Protein AF-A0A6A0HDE3-F1 (afdb_monomer)

Radius of gyration: 17.69 Å; Cα contacts (8 Å, |Δi|>4): 114; chains: 1; bounding box: 38×39×48 Å

Structure (mmCIF, N/CA/C/O backbone):
data_AF-A0A6A0HDE3-F1
#
_entry.id   AF-A0A6A0HDE3-F1
#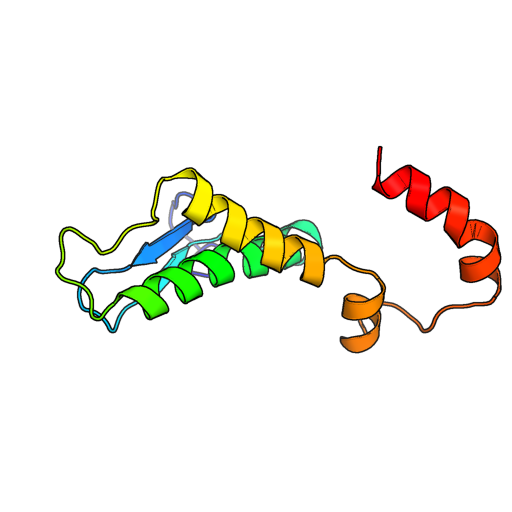
loop_
_atom_site.group_PDB
_atom_site.id
_atom_site.type_symbol
_atom_site.label_atom_id
_atom_site.label_alt_id
_atom_site.label_comp_id
_atom_site.label_asym_id
_atom_site.label_entity_id
_atom_site.label_seq_id
_atom_site.pdbx_PDB_ins_code
_atom_site.Cartn_x
_atom_site.Cartn_y
_atom_site.Cartn_z
_atom_site.occupancy
_atom_site.B_iso_or_equiv
_atom_site.auth_seq_id
_atom_site.auth_comp_id
_atom_site.auth_asym_id
_atom_site.auth_atom_id
_atom_site.pdbx_PDB_model_num
ATOM 1 N N . MET A 1 1 ? -5.517 10.577 5.139 1.00 92.94 1 MET A N 1
ATOM 2 C CA . MET A 1 1 ? -4.506 11.625 4.875 1.00 92.94 1 MET A CA 1
ATOM 3 C C . MET A 1 1 ? -3.578 11.086 3.808 1.00 92.94 1 MET A C 1
ATOM 5 O O . MET A 1 1 ? -2.885 10.124 4.099 1.00 92.94 1 MET A O 1
ATOM 9 N N . PHE A 1 2 ? -3.612 11.662 2.605 1.00 95.88 2 PHE A N 1
ATOM 10 C CA . PHE A 1 2 ? -2.830 11.169 1.461 1.00 95.88 2 PHE A CA 1
ATOM 11 C C . PHE A 1 2 ? -1.591 12.013 1.156 1.00 95.88 2 PHE A C 1
ATOM 13 O O . PHE A 1 2 ? -0.701 11.559 0.455 1.00 95.88 2 PHE A O 1
ATOM 20 N N . SER A 1 3 ? -1.511 13.233 1.682 1.00 95.81 3 SER A N 1
ATOM 21 C CA . SER A 1 3 ? -0.355 14.112 1.533 1.00 95.81 3 SER A CA 1
ATOM 22 C C . SER A 1 3 ? -0.009 14.730 2.880 1.00 95.81 3 SER A C 1
ATOM 24 O O . SER A 1 3 ? -0.885 14.922 3.734 1.00 95.81 3 SER A O 1
ATOM 26 N N . ARG A 1 4 ? 1.266 15.081 3.074 1.00 95.69 4 ARG A N 1
ATOM 27 C CA . ARG A 1 4 ? 1.697 15.755 4.300 1.00 95.69 4 ARG A CA 1
ATOM 28 C C . ARG A 1 4 ? 1.007 17.126 4.418 1.00 95.69 4 ARG A C 1
ATOM 30 O O . ARG A 1 4 ? 1.106 17.941 3.498 1.00 95.69 4 ARG A O 1
ATOM 37 N N . PRO A 1 5 ? 0.301 17.418 5.523 1.00 96.19 5 PRO A N 1
ATOM 38 C CA . PRO A 1 5 ? -0.323 18.718 5.722 1.00 96.19 5 PRO A CA 1
ATOM 39 C C . PRO A 1 5 ? 0.733 19.798 5.991 1.00 96.19 5 PRO A C 1
ATOM 41 O O . PRO A 1 5 ? 1.713 19.569 6.700 1.00 96.19 5 PRO A O 1
ATOM 44 N N . ARG A 1 6 ? 0.511 21.011 5.470 1.00 95.50 6 ARG A N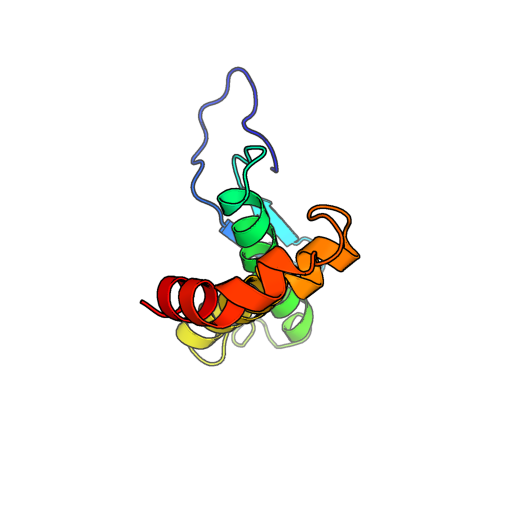 1
ATOM 45 C CA . ARG A 1 6 ? 1.371 22.165 5.778 1.00 95.50 6 ARG A CA 1
ATOM 46 C C . ARG A 1 6 ? 1.167 22.608 7.229 1.00 95.50 6 ARG A C 1
ATOM 48 O O . ARG A 1 6 ? 0.034 22.634 7.709 1.00 95.50 6 ARG A O 1
ATOM 55 N N . GLY A 1 7 ? 2.257 22.977 7.902 1.00 94.56 7 GLY A N 1
ATOM 56 C CA . GLY A 1 7 ? 2.222 23.560 9.250 1.00 94.56 7 GLY A CA 1
ATOM 57 C C . GLY A 1 7 ? 1.803 22.600 10.368 1.00 94.56 7 GLY A C 1
ATOM 58 O O . GLY A 1 7 ? 1.422 23.061 11.438 1.00 94.56 7 GLY A O 1
ATOM 59 N N . ARG A 1 8 ? 1.835 21.282 10.133 1.00 95.25 8 ARG A N 1
ATOM 60 C CA . ARG A 1 8 ? 1.526 20.263 11.144 1.00 95.25 8 ARG A CA 1
ATOM 61 C C . ARG A 1 8 ? 2.574 19.157 11.132 1.00 95.25 8 ARG A C 1
ATOM 63 O O . ARG A 1 8 ? 2.949 18.664 10.067 1.00 95.25 8 ARG A O 1
ATOM 70 N N . GLU A 1 9 ? 3.012 18.753 12.318 1.00 95.31 9 GLU A N 1
ATOM 71 C CA . GLU A 1 9 ? 3.800 17.536 12.490 1.00 95.31 9 GLU A CA 1
ATOM 72 C C . GLU A 1 9 ? 2.880 16.319 12.486 1.00 95.31 9 GLU A C 1
ATOM 74 O O . GLU A 1 9 ? 1.816 16.317 13.105 1.00 95.31 9 GLU A O 1
ATOM 79 N N . VAL A 1 10 ? 3.275 15.294 11.734 1.00 96.69 10 VAL A N 1
ATOM 80 C CA . VAL A 1 10 ? 2.526 14.047 11.579 1.00 96.69 10 VAL A CA 1
ATOM 81 C C . VAL A 1 10 ? 3.502 12.884 11.447 1.00 96.69 10 VAL A C 1
ATOM 83 O O . VAL A 1 10 ? 4.601 13.047 10.915 1.00 96.69 10 VAL A O 1
ATOM 86 N N . VAL A 1 11 ? 3.082 11.696 11.876 1.00 96.50 11 VAL A N 1
ATOM 87 C CA . VAL A 1 11 ? 3.812 10.451 11.603 1.00 96.50 11 VAL A CA 1
ATOM 88 C C . VAL A 1 11 ? 3.521 10.025 10.165 1.00 96.50 11 VAL A C 1
ATOM 90 O O . VAL A 1 11 ? 2.371 9.736 9.824 1.00 96.50 11 VAL A O 1
ATOM 93 N N . CYS A 1 12 ? 4.554 9.995 9.323 1.00 95.88 12 CYS A N 1
ATOM 94 C CA . CYS A 1 12 ? 4.410 9.740 7.886 1.00 95.88 12 CYS A CA 1
ATOM 95 C C . CYS A 1 12 ? 4.404 8.264 7.481 1.00 95.88 12 CYS A C 1
ATOM 97 O O . CYS A 1 12 ? 3.996 7.983 6.357 1.00 95.88 12 CYS A O 1
ATOM 99 N N . HIS A 1 13 ? 4.809 7.345 8.367 1.00 96.75 13 HIS A N 1
ATOM 100 C CA . HIS A 1 13 ? 4.752 5.910 8.077 1.00 96.75 13 HIS A CA 1
ATOM 101 C C . HIS A 1 13 ? 3.335 5.517 7.642 1.00 96.75 13 HIS A C 1
ATOM 103 O O . HIS A 1 13 ? 2.365 5.920 8.300 1.00 96.75 13 HIS A O 1
ATOM 109 N N . ALA A 1 14 ? 3.237 4.824 6.509 1.00 97.81 14 ALA A N 1
ATOM 110 C CA . ALA A 1 14 ? 1.972 4.408 5.926 1.00 97.81 14 ALA A CA 1
ATOM 111 C C . ALA A 1 14 ? 1.226 3.476 6.896 1.00 97.81 14 ALA A C 1
ATOM 113 O O . ALA A 1 14 ? 1.828 2.881 7.786 1.00 97.81 14 ALA A O 1
ATOM 114 N N . SER A 1 15 ? -0.102 3.541 6.863 1.00 98.00 15 SER A N 1
ATOM 115 C CA . SER A 1 15 ? -0.965 2.725 7.723 1.00 98.00 15 SER A CA 1
ATOM 116 C C . SER A 1 15 ? -2.420 2.841 7.283 1.00 98.00 15 SER A C 1
ATOM 118 O O . SER A 1 15 ? -2.901 3.946 6.977 1.00 98.00 15 SER A O 1
ATOM 120 N N . ALA A 1 16 ? -3.120 1.717 7.352 1.00 98.38 16 ALA A N 1
ATOM 121 C CA . ALA A 1 16 ? -4.558 1.574 7.218 1.00 98.38 16 ALA A CA 1
ATOM 122 C C . ALA A 1 16 ? -5.226 1.497 8.599 1.00 98.38 16 ALA A C 1
ATOM 124 O O . ALA A 1 16 ? -4.647 1.002 9.563 1.00 98.38 16 ALA A O 1
ATOM 125 N N . TRP A 1 17 ? -6.430 2.053 8.705 1.00 98.06 17 TRP A N 1
ATOM 126 C CA . TRP A 1 17 ? -7.154 2.198 9.963 1.00 98.06 17 TRP A CA 1
ATOM 127 C C . TRP A 1 17 ? -8.634 1.874 9.763 1.00 98.06 17 TRP A C 1
ATOM 129 O O . TRP A 1 17 ? -9.341 2.637 9.097 1.00 98.06 17 TRP A O 1
ATOM 139 N N . ASP A 1 18 ? -9.113 0.806 10.399 1.00 97.62 18 ASP A N 1
ATOM 140 C CA . ASP A 1 18 ? -10.533 0.602 10.699 1.00 97.62 18 ASP A CA 1
ATOM 141 C C . ASP A 1 18 ? -10.900 1.415 11.951 1.00 97.62 18 ASP A C 1
ATOM 143 O O . ASP A 1 18 ? -10.317 1.246 13.024 1.00 97.62 18 ASP A O 1
ATOM 147 N N . MET A 1 19 ? -11.876 2.320 11.831 1.00 97.44 19 MET A N 1
ATOM 148 C CA . MET A 1 19 ? -12.373 3.118 12.959 1.00 97.44 19 MET A CA 1
ATOM 149 C C . MET A 1 19 ? -13.433 2.373 13.795 1.00 97.44 19 MET A C 1
ATOM 151 O O . MET A 1 19 ? -14.100 2.979 14.639 1.00 97.44 19 MET A O 1
ATOM 155 N N . CYS A 1 20 ? -13.605 1.069 13.566 1.00 94.50 20 CYS A N 1
ATOM 156 C CA . CYS A 1 20 ? -14.415 0.123 14.334 1.00 94.50 20 CYS A CA 1
ATOM 157 C C . CYS A 1 20 ? -15.932 0.372 14.313 1.00 94.50 20 CYS A C 1
ATOM 159 O O . CYS A 1 20 ? -16.680 -0.260 15.063 1.00 94.50 20 CYS A O 1
ATOM 161 N N . ASN A 1 21 ? -16.417 1.254 13.440 1.00 94.19 21 ASN A N 1
ATOM 162 C CA . ASN A 1 21 ? -17.841 1.571 13.278 1.00 94.19 21 ASN A CA 1
ATOM 163 C C . ASN A 1 21 ? -18.486 0.889 12.053 1.00 94.19 21 ASN A C 1
ATOM 165 O O . ASN A 1 21 ? -19.693 1.008 11.849 1.00 94.19 21 ASN A O 1
ATOM 169 N N . GLY A 1 22 ? -17.702 0.140 11.265 1.00 92.56 22 GLY A N 1
ATOM 170 C CA . GLY A 1 22 ? -18.164 -0.619 10.097 1.00 92.56 22 GLY A CA 1
ATOM 171 C C . GLY A 1 22 ? -18.413 0.216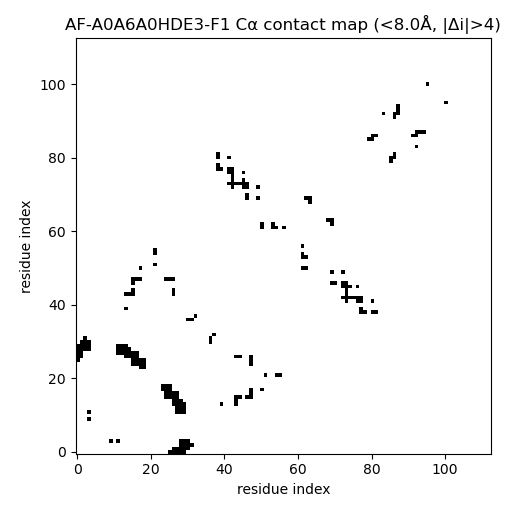 8.834 1.00 92.56 22 GLY A C 1
ATOM 172 O O . GLY A 1 22 ? -18.943 -0.310 7.848 1.00 92.56 22 GLY A O 1
ATOM 173 N N . ASN A 1 23 ? -18.073 1.507 8.850 1.00 96.06 23 ASN A N 1
ATOM 174 C CA . ASN A 1 23 ? -18.266 2.409 7.713 1.00 96.06 23 ASN A CA 1
ATOM 175 C C . ASN A 1 23 ? -17.194 3.503 7.544 1.00 96.06 23 ASN A C 1
ATOM 177 O O . ASN A 1 23 ? -17.238 4.209 6.539 1.00 96.06 23 ASN A O 1
ATOM 181 N N . ASP A 1 24 ? -16.246 3.650 8.469 1.00 98.19 24 ASP A N 1
ATOM 182 C CA . ASP A 1 24 ? -15.154 4.624 8.394 1.00 98.19 24 ASP A CA 1
ATOM 183 C C . ASP A 1 24 ? -13.804 3.901 8.401 1.00 98.19 24 ASP A C 1
ATOM 185 O O . ASP A 1 24 ? -13.382 3.332 9.407 1.00 98.19 24 ASP A O 1
ATOM 189 N N . TYR A 1 25 ? -13.144 3.945 7.247 1.00 98.44 25 TYR A N 1
ATOM 190 C CA . TYR A 1 25 ? -11.841 3.345 6.996 1.00 98.44 25 TYR A CA 1
ATOM 191 C C . TYR A 1 25 ? -10.919 4.423 6.446 1.00 98.44 25 TYR A C 1
ATOM 193 O O . TYR A 1 25 ? -11.319 5.224 5.593 1.00 98.44 25 TYR A O 1
ATOM 201 N N . ARG A 1 26 ? -9.684 4.485 6.941 1.00 98.38 26 ARG A N 1
ATOM 202 C CA . ARG A 1 26 ? -8.777 5.596 6.646 1.00 98.38 26 ARG A CA 1
ATOM 203 C C . ARG A 1 26 ? -7.377 5.097 6.344 1.00 98.38 26 ARG A C 1
ATOM 205 O O . ARG A 1 26 ? -6.828 4.292 7.075 1.00 98.38 26 ARG A O 1
ATOM 212 N N . VAL A 1 27 ? -6.754 5.686 5.330 1.00 98.38 27 VAL A N 1
ATOM 213 C CA . VAL A 1 27 ? -5.314 5.543 5.077 1.00 98.38 27 VAL A CA 1
ATOM 214 C C . VAL A 1 27 ? -4.595 6.801 5.553 1.00 98.38 27 VAL A C 1
ATOM 216 O O . VAL A 1 27 ? -5.079 7.925 5.347 1.00 98.38 27 VAL A O 1
ATOM 219 N N . LYS A 1 28 ? -3.436 6.643 6.192 1.00 98.00 28 LYS A N 1
ATOM 220 C CA . LYS A 1 28 ? -2.568 7.742 6.631 1.00 98.00 28 LYS A CA 1
ATOM 221 C C . LYS A 1 28 ? -1.150 7.539 6.104 1.00 98.00 28 LYS A C 1
ATOM 223 O O . LYS A 1 28 ? -0.327 6.910 6.764 1.00 98.00 28 LYS A O 1
ATOM 228 N N . MET A 1 29 ? -0.855 8.191 4.985 1.00 98.12 29 MET A N 1
ATOM 229 C CA . MET A 1 29 ? 0.425 8.118 4.287 1.00 98.12 29 MET A CA 1
ATOM 230 C C . MET A 1 29 ? 0.836 9.509 3.784 1.00 98.12 29 MET A C 1
ATOM 232 O O . MET A 1 29 ? 0.004 10.281 3.298 1.00 98.12 29 MET A O 1
ATOM 236 N N . CYS A 1 30 ? 2.113 9.858 3.938 1.00 97.75 30 CYS A N 1
ATOM 237 C CA . CYS A 1 30 ? 2.693 11.042 3.303 1.00 97.75 30 CYS A CA 1
ATOM 238 C C . CYS A 1 30 ? 3.171 10.654 1.902 1.00 97.75 30 CYS A C 1
ATOM 240 O O . CYS A 1 30 ? 4.348 10.379 1.733 1.00 97.75 30 CYS A O 1
ATOM 242 N N . THR A 1 31 ? 2.243 10.576 0.949 1.00 97.94 31 THR A N 1
ATOM 243 C CA . THR A 1 31 ? 2.522 10.051 -0.395 1.00 97.94 31 THR A CA 1
ATOM 244 C C . THR A 1 31 ? 3.314 11.053 -1.230 1.00 97.94 31 THR A C 1
ATOM 246 O O . THR A 1 31 ? 2.893 12.208 -1.363 1.00 97.94 31 THR A O 1
ATOM 249 N N . ASP A 1 32 ? 4.393 10.580 -1.840 1.00 97.75 32 ASP A N 1
ATOM 250 C CA . ASP A 1 32 ? 5.143 11.245 -2.898 1.00 97.75 32 ASP A CA 1
ATOM 251 C C . ASP A 1 32 ? 4.846 10.598 -4.265 1.00 97.75 32 ASP A C 1
ATOM 253 O O . ASP A 1 32 ? 4.367 9.468 -4.364 1.00 97.75 32 ASP A O 1
ATOM 257 N N . ILE A 1 33 ? 5.107 11.317 -5.362 1.00 97.56 33 ILE A N 1
ATOM 258 C CA . ILE A 1 33 ? 4.870 10.803 -6.724 1.00 97.56 33 ILE A CA 1
ATOM 259 C C . ILE A 1 33 ? 6.057 9.920 -7.129 1.00 97.56 33 ILE A C 1
ATOM 261 O O . ILE A 1 33 ? 6.958 10.350 -7.849 1.00 97.56 33 ILE A O 1
ATOM 265 N N . THR A 1 34 ? 6.074 8.690 -6.620 1.00 97.88 34 THR A N 1
ATOM 266 C CA . THR A 1 34 ? 7.121 7.694 -6.878 1.00 97.88 34 THR A CA 1
ATOM 267 C C . THR A 1 34 ? 6.516 6.308 -7.109 1.00 97.88 34 THR A C 1
ATOM 269 O O . THR A 1 34 ? 5.379 6.032 -6.729 1.00 97.88 34 THR A O 1
ATOM 272 N N . MET A 1 35 ? 7.289 5.415 -7.732 1.00 97.44 35 MET A N 1
ATOM 273 C CA . MET A 1 35 ? 6.902 4.008 -7.902 1.00 97.44 35 MET A CA 1
ATOM 274 C C . MET A 1 35 ? 6.726 3.301 -6.551 1.00 97.44 35 MET A C 1
ATOM 276 O O . MET A 1 35 ? 5.781 2.542 -6.364 1.00 97.44 35 MET A O 1
ATOM 280 N N . GLU A 1 36 ? 7.617 3.573 -5.598 1.00 97.88 36 GLU A N 1
ATOM 281 C CA . GLU A 1 36 ? 7.558 2.997 -4.253 1.00 97.88 36 GLU A CA 1
ATOM 282 C C . GLU A 1 36 ? 6.227 3.326 -3.566 1.00 97.88 36 GLU A C 1
ATOM 284 O O . GLU A 1 36 ? 5.544 2.436 -3.058 1.00 97.88 36 GLU A O 1
ATOM 289 N N . ASP A 1 37 ? 5.813 4.590 -3.614 1.00 98.38 37 ASP A N 1
ATOM 290 C CA . ASP A 1 37 ? 4.578 5.026 -2.973 1.00 98.38 37 ASP A CA 1
ATOM 291 C C . ASP A 1 37 ? 3.322 4.611 -3.753 1.00 98.38 37 ASP A C 1
ATOM 293 O O . ASP A 1 37 ? 2.279 4.367 -3.145 1.00 98.38 37 ASP A O 1
ATOM 297 N N . PHE A 1 38 ? 3.419 4.424 -5.074 1.00 98.25 38 PHE A N 1
ATOM 298 C CA . PHE A 1 38 ? 2.365 3.779 -5.863 1.00 98.25 38 PHE A CA 1
ATOM 299 C C . PHE A 1 38 ? 2.109 2.334 -5.402 1.00 98.25 38 PHE A C 1
ATOM 301 O O . PHE A 1 38 ? 0.954 1.925 -5.247 1.00 98.25 38 PHE A O 1
ATOM 308 N N . ILE A 1 39 ? 3.174 1.562 -5.158 1.00 98.25 39 ILE A N 1
ATOM 309 C CA . ILE A 1 39 ? 3.071 0.181 -4.669 1.00 98.25 39 ILE A CA 1
ATOM 310 C C . ILE A 1 39 ? 2.538 0.167 -3.231 1.00 98.25 39 ILE A C 1
ATOM 312 O O . ILE A 1 39 ? 1.603 -0.578 -2.934 1.00 98.25 39 ILE A O 1
ATOM 316 N N . LYS A 1 40 ? 3.057 1.028 -2.345 1.00 98.31 40 LYS A N 1
ATOM 317 C CA . LYS A 1 40 ? 2.548 1.141 -0.968 1.00 98.31 40 LYS A CA 1
ATOM 318 C C . LYS A 1 40 ? 1.071 1.518 -0.929 1.00 98.31 40 LYS A C 1
ATOM 320 O O . LYS A 1 40 ? 0.329 0.952 -0.139 1.00 98.31 40 LYS A O 1
ATOM 325 N N . ALA A 1 41 ? 0.606 2.412 -1.803 1.00 98.38 41 ALA A N 1
ATOM 326 C CA . ALA A 1 41 ? -0.814 2.751 -1.870 1.00 98.38 41 ALA A CA 1
ATOM 327 C C . ALA A 1 41 ? -1.695 1.518 -2.158 1.00 98.38 41 ALA A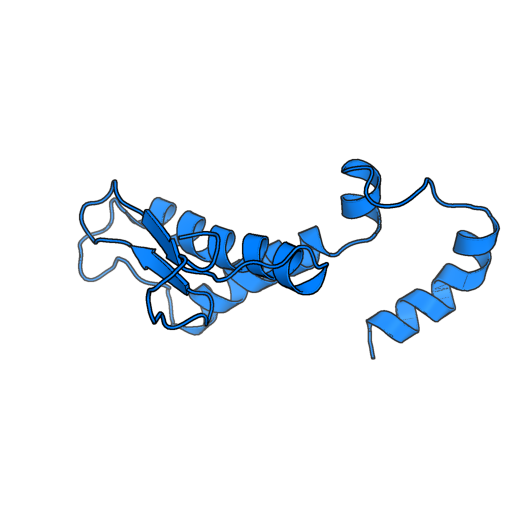 C 1
ATOM 329 O O . ALA A 1 41 ? -2.778 1.398 -1.584 1.00 98.38 41 ALA A O 1
ATOM 330 N N . HIS A 1 42 ? -1.225 0.583 -2.994 1.00 98.69 42 HIS A N 1
ATOM 331 C CA . HIS A 1 42 ? -1.904 -0.695 -3.235 1.00 98.69 42 HIS A CA 1
ATOM 332 C C . HIS A 1 42 ? -1.876 -1.609 -2.008 1.00 98.69 42 HIS A C 1
ATOM 334 O O . HIS A 1 42 ? -2.907 -2.190 -1.673 1.00 98.69 42 HIS A O 1
ATOM 340 N N . HIS A 1 43 ? -0.733 -1.695 -1.322 1.00 98.69 43 HIS A N 1
ATOM 341 C CA . HIS A 1 43 ? -0.589 -2.456 -0.080 1.00 98.69 43 HIS A CA 1
ATOM 342 C C . HIS A 1 43 ? -1.576 -1.967 0.997 1.00 98.69 43 HIS A C 1
ATOM 344 O O . HIS A 1 43 ? -2.389 -2.746 1.496 1.00 98.69 43 HIS A O 1
ATOM 350 N N . GLU A 1 44 ? -1.604 -0.659 1.272 1.00 98.69 44 GLU A N 1
ATOM 351 C CA . GLU A 1 44 ? -2.501 -0.062 2.273 1.00 98.69 44 GLU A CA 1
ATOM 352 C C . GLU A 1 44 ? -3.981 -0.230 1.904 1.00 98.69 44 GLU A C 1
ATOM 354 O O . GLU A 1 44 ? -4.830 -0.472 2.763 1.00 98.69 44 GLU A O 1
ATOM 359 N N . MET A 1 45 ? -4.317 -0.137 0.614 1.00 98.50 45 MET A N 1
ATOM 360 C CA . MET A 1 45 ? -5.675 -0.425 0.146 1.00 98.50 45 MET A CA 1
ATOM 361 C C . MET A 1 45 ? -6.043 -1.907 0.281 1.00 98.50 45 MET A C 1
ATOM 363 O O . MET A 1 45 ? -7.220 -2.213 0.474 1.00 98.50 45 MET A O 1
ATOM 367 N N . GLY A 1 46 ? -5.067 -2.817 0.225 1.00 98.56 46 GLY A N 1
ATOM 368 C CA . GLY A 1 46 ? -5.250 -4.234 0.532 1.00 98.56 46 GLY A CA 1
ATOM 369 C C . GLY A 1 46 ? -5.723 -4.451 1.970 1.00 98.56 46 GLY A C 1
ATOM 370 O O . GLY A 1 46 ? -6.714 -5.154 2.178 1.00 98.56 46 GLY A O 1
ATOM 371 N N . HIS A 1 47 ? -5.103 -3.776 2.944 1.00 98.56 47 HIS A N 1
ATOM 372 C CA . HIS A 1 47 ? -5.573 -3.789 4.333 1.00 98.56 47 HIS A CA 1
ATOM 373 C C . HIS A 1 47 ? -7.004 -3.259 4.461 1.00 98.56 47 HIS A C 1
ATOM 375 O O . HIS A 1 47 ? -7.866 -3.953 4.992 1.00 98.56 47 HIS A O 1
ATOM 381 N N . ILE A 1 48 ? -7.295 -2.081 3.891 1.00 98.56 48 ILE A N 1
ATOM 382 C CA . ILE A 1 48 ? -8.640 -1.480 3.944 1.00 98.56 48 ILE A CA 1
ATOM 383 C C . ILE A 1 48 ? -9.689 -2.413 3.329 1.00 98.56 48 ILE A C 1
ATOM 385 O O . ILE A 1 48 ? -10.791 -2.562 3.860 1.00 98.56 48 ILE A O 1
ATOM 389 N N . GLN A 1 49 ? -9.361 -3.067 2.213 1.00 98.56 49 GLN A N 1
ATOM 390 C CA . GLN A 1 49 ? -10.253 -4.041 1.595 1.00 98.56 49 GLN A CA 1
ATOM 391 C C . GLN A 1 49 ? -10.500 -5.238 2.512 1.00 98.56 49 GLN A C 1
ATOM 393 O O . GLN A 1 49 ? -11.640 -5.695 2.608 1.00 98.56 49 GLN A O 1
ATOM 398 N N . TYR A 1 50 ? -9.472 -5.729 3.201 1.00 98.44 50 TYR A N 1
ATOM 399 C CA . TYR A 1 50 ? -9.622 -6.829 4.143 1.00 98.44 50 TYR A CA 1
ATOM 400 C C . TYR A 1 50 ? -10.504 -6.433 5.338 1.00 98.44 50 TYR A C 1
ATOM 402 O O . TYR A 1 50 ? -11.458 -7.150 5.652 1.00 98.44 50 TYR A O 1
ATOM 410 N N . ASP A 1 51 ? -10.286 -5.238 5.896 1.00 98.25 51 ASP A N 1
ATOM 411 C CA . ASP A 1 51 ? -11.089 -4.662 6.981 1.00 98.25 51 ASP A CA 1
ATOM 412 C C . ASP A 1 51 ? -12.576 -4.560 6.612 1.00 98.25 51 ASP A C 1
ATOM 414 O O . ASP A 1 51 ? -13.475 -4.937 7.373 1.00 98.25 51 ASP A O 1
ATOM 418 N N . MET A 1 52 ? -12.862 -4.110 5.388 1.00 98.25 52 MET A N 1
ATOM 419 C CA . MET A 1 52 ? -14.228 -4.036 4.873 1.00 98.25 52 MET A CA 1
ATOM 420 C C . MET A 1 52 ? -14.891 -5.412 4.728 1.00 98.25 52 MET A C 1
ATOM 422 O O . MET A 1 52 ? -16.112 -5.510 4.885 1.00 98.25 52 MET A O 1
ATOM 426 N N . LEU A 1 53 ? -14.132 -6.469 4.422 1.00 97.94 53 LEU A N 1
ATOM 427 C CA . LEU A 1 53 ? -14.678 -7.811 4.188 1.00 97.94 53 LEU A CA 1
ATOM 428 C C . LEU A 1 53 ? -15.141 -8.488 5.481 1.00 97.94 53 LEU A C 1
ATOM 430 O O . LEU A 1 53 ? -16.195 -9.128 5.486 1.00 97.94 53 LEU A O 1
ATOM 434 N N . TYR A 1 54 ? -14.413 -8.322 6.588 1.00 97.44 54 TYR A N 1
ATOM 435 C CA . TYR A 1 54 ? -14.801 -8.907 7.876 1.00 97.44 54 TYR A CA 1
ATOM 436 C C . TYR A 1 54 ? -15.650 -7.978 8.755 1.00 97.44 54 TYR A C 1
ATOM 438 O O . TYR A 1 54 ? -16.018 -8.357 9.866 1.00 97.44 54 TYR A O 1
ATOM 446 N N . LYS A 1 55 ? -16.041 -6.788 8.278 1.00 97.44 55 LYS A N 1
ATOM 447 C CA . LYS A 1 55 ? -16.779 -5.782 9.071 1.00 97.44 55 LYS A CA 1
ATOM 448 C C . LYS A 1 55 ? -18.067 -6.271 9.746 1.00 97.44 55 LYS A C 1
ATOM 450 O O . LYS A 1 55 ? -18.517 -5.677 10.720 1.00 97.44 55 LYS A O 1
ATOM 455 N N . ASN A 1 56 ? -18.687 -7.330 9.223 1.00 96.88 56 ASN A N 1
ATOM 456 C CA . ASN A 1 56 ? -19.922 -7.905 9.766 1.00 96.88 56 ASN A CA 1
ATOM 457 C C . ASN A 1 56 ? -19.671 -8.998 10.820 1.00 96.88 56 ASN A C 1
ATOM 459 O O . ASN A 1 56 ? -20.626 -9.492 11.415 1.00 96.88 56 ASN A O 1
ATOM 463 N N . GLN A 1 57 ? -18.415 -9.375 11.068 1.00 97.38 57 GLN A N 1
ATOM 464 C CA . GLN A 1 57 ? -18.058 -10.293 12.146 1.00 97.38 57 GLN A CA 1
ATOM 465 C C . GLN A 1 57 ? -18.278 -9.631 13.520 1.00 97.38 57 GLN A C 1
ATOM 467 O O . GLN A 1 57 ? -18.238 -8.394 13.627 1.00 97.38 57 GLN A O 1
ATOM 472 N N . PRO A 1 58 ? -18.495 -10.422 14.591 1.00 96.88 58 PRO A N 1
ATOM 473 C CA . PRO A 1 58 ? -18.427 -9.921 15.960 1.00 96.88 58 PRO A CA 1
ATOM 474 C C . PRO A 1 58 ? -17.112 -9.181 16.206 1.00 96.88 58 PRO A C 1
ATOM 476 O O . PRO A 1 58 ? -16.078 -9.585 15.687 1.00 96.88 58 PRO A O 1
ATOM 479 N N . PHE A 1 59 ? -17.145 -8.119 17.015 1.00 94.88 59 PHE A N 1
ATOM 480 C CA . PHE A 1 59 ? -16.008 -7.208 17.201 1.00 94.88 59 PHE A CA 1
ATOM 481 C C . PHE A 1 59 ? -14.682 -7.924 17.517 1.00 94.88 59 PHE A C 1
ATOM 483 O O . PHE A 1 59 ? -13.659 -7.602 16.931 1.00 94.88 59 PHE A O 1
ATOM 490 N N . ILE A 1 60 ? -14.718 -8.951 18.371 1.00 96.62 60 ILE A N 1
ATOM 491 C CA . ILE A 1 60 ? -13.536 -9.735 18.768 1.00 96.62 60 ILE A CA 1
ATOM 492 C C . ILE A 1 60 ? -12.932 -10.606 17.649 1.00 96.62 60 ILE A C 1
ATOM 494 O O . ILE A 1 60 ? -11.866 -11.175 17.844 1.00 96.62 60 ILE A O 1
ATOM 498 N N . PHE A 1 61 ? -13.616 -10.744 16.511 1.00 96.75 61 PHE A N 1
ATOM 499 C CA . PHE A 1 61 ? -13.185 -11.528 15.347 1.00 96.75 61 PHE A CA 1
ATOM 500 C C . PHE A 1 61 ? -12.913 -10.649 14.114 1.00 96.75 61 PHE A C 1
ATOM 502 O O . PHE A 1 61 ? -12.813 -11.168 13.005 1.00 96.75 61 PHE A O 1
ATOM 509 N N . ARG A 1 62 ? -12.841 -9.321 14.280 1.00 96.94 62 ARG A N 1
ATOM 510 C CA . ARG A 1 62 ? -12.509 -8.368 13.209 1.00 96.94 62 ARG A CA 1
ATOM 511 C C . ARG A 1 62 ? -11.005 -8.138 13.141 1.00 96.94 62 ARG A C 1
ATOM 513 O O . ARG A 1 62 ? -10.522 -7.058 13.456 1.00 96.94 62 ARG A O 1
ATOM 520 N N . ASP A 1 63 ? -10.293 -9.195 12.795 1.00 96.50 63 ASP A N 1
ATOM 521 C CA . ASP A 1 63 ? -8.850 -9.182 12.596 1.00 96.50 63 ASP A CA 1
ATOM 522 C C . ASP A 1 63 ? -8.484 -10.289 11.595 1.00 96.50 63 ASP A C 1
ATOM 524 O O . ASP A 1 63 ? -9.316 -11.135 11.239 1.00 96.50 63 ASP A O 1
ATOM 528 N N . GLY A 1 64 ? -7.241 -10.298 11.133 1.00 96.44 64 GLY A N 1
ATOM 529 C CA . GLY A 1 64 ? -6.706 -11.361 10.305 1.00 96.44 64 GLY A CA 1
ATOM 530 C C . GLY A 1 64 ? -6.711 -12.686 11.062 1.00 96.44 64 GLY A C 1
ATOM 531 O O . GLY A 1 64 ? -6.633 -12.739 12.289 1.00 96.44 64 GLY A O 1
ATOM 532 N N . ALA A 1 65 ? -6.742 -13.800 10.325 1.00 97.19 65 ALA A N 1
ATOM 533 C CA . ALA A 1 65 ? -6.640 -15.135 10.926 1.00 97.19 65 ALA A CA 1
ATOM 534 C C . ALA A 1 65 ? -5.394 -15.282 11.830 1.00 97.19 65 ALA A C 1
ATOM 536 O O . ALA A 1 65 ? -5.402 -16.018 12.814 1.00 97.19 65 ALA A O 1
ATOM 537 N N . ASN A 1 66 ? -4.325 -14.572 11.474 1.00 97.00 66 ASN A N 1
ATOM 538 C CA . ASN A 1 66 ? -3.200 -14.195 12.320 1.00 97.00 66 ASN A CA 1
ATOM 539 C C . ASN A 1 66 ? -2.565 -12.919 11.718 1.00 97.00 66 ASN A C 1
ATOM 541 O O . ASN A 1 66 ? -2.882 -12.595 10.567 1.00 97.00 66 ASN A O 1
ATOM 545 N N . PRO A 1 67 ? -1.640 -12.231 12.417 1.00 93.56 67 PRO A N 1
ATOM 546 C CA . PRO A 1 67 ? -1.053 -10.982 11.918 1.00 93.56 67 PRO A CA 1
ATOM 547 C C . PRO A 1 67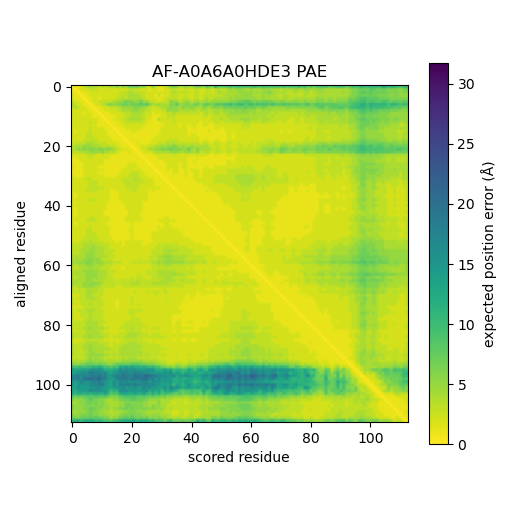 ? -0.391 -11.096 10.536 1.00 93.56 67 PRO A C 1
ATOM 549 O O . PRO A 1 67 ? -0.396 -10.144 9.764 1.00 93.56 67 PRO A O 1
ATOM 552 N N . GLY A 1 68 ? 0.128 -12.275 10.177 1.00 97.69 68 GLY A N 1
ATOM 553 C CA . GLY A 1 68 ? 0.749 -12.503 8.873 1.00 97.69 68 GLY A CA 1
ATOM 554 C C . GLY A 1 68 ? -0.238 -12.465 7.704 1.00 97.69 68 GLY A C 1
ATOM 555 O O . GLY A 1 68 ? 0.156 -12.120 6.596 1.00 97.69 68 GLY A O 1
ATOM 556 N N . PHE A 1 69 ? -1.521 -12.776 7.927 1.00 98.25 69 PHE A N 1
ATOM 557 C CA . PHE A 1 69 ? -2.533 -12.668 6.871 1.00 98.25 69 PHE A CA 1
ATOM 558 C C . PHE A 1 69 ? -2.809 -11.213 6.491 1.00 98.25 69 PHE A C 1
ATOM 560 O O . PHE A 1 69 ? -3.065 -10.950 5.319 1.00 98.25 69 PHE A O 1
ATOM 567 N N . HIS A 1 70 ? -2.772 -10.282 7.448 1.00 96.38 70 HIS A N 1
ATOM 568 C CA . HIS A 1 70 ? -3.021 -8.866 7.164 1.00 96.38 70 HIS A CA 1
ATOM 569 C C . HIS A 1 70 ? -1.964 -8.292 6.227 1.00 96.38 70 HIS A C 1
ATOM 571 O O . HIS A 1 70 ? -2.319 -7.729 5.193 1.00 96.38 70 HIS A O 1
ATOM 577 N N . GLU A 1 71 ? -0.692 -8.513 6.549 1.00 98.12 71 GLU A N 1
ATOM 578 C CA . GLU A 1 71 ? 0.446 -8.061 5.740 1.00 98.12 71 GLU A CA 1
ATOM 579 C C . GLU A 1 71 ? 0.499 -8.769 4.380 1.00 98.12 71 GLU A C 1
ATOM 581 O O . GLU A 1 71 ? 0.633 -8.127 3.340 1.00 98.12 71 GLU A O 1
ATOM 586 N N . ALA A 1 72 ? 0.302 -10.094 4.357 1.00 98.38 72 ALA A N 1
ATOM 587 C CA . ALA A 1 72 ? 0.378 -10.86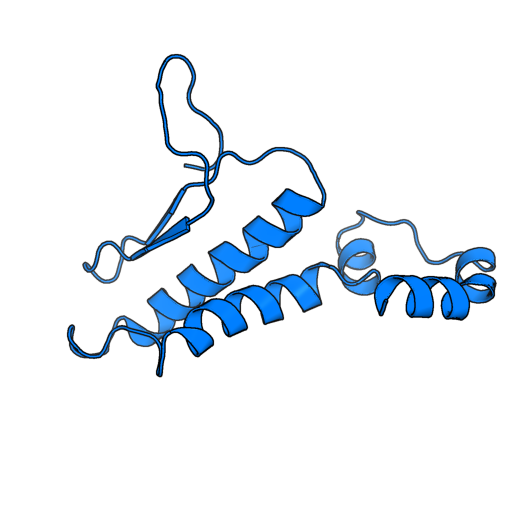8 3.120 1.00 98.38 72 ALA A CA 1
ATOM 588 C C . ALA A 1 72 ? -0.669 -10.439 2.080 1.00 98.38 72 ALA A C 1
ATOM 590 O O . ALA A 1 72 ? -0.388 -10.462 0.883 1.00 98.38 72 ALA A O 1
ATOM 591 N N . ILE A 1 73 ? -1.875 -10.049 2.506 1.00 98.44 73 ILE A N 1
ATOM 592 C CA . ILE A 1 73 ? -2.904 -9.552 1.583 1.00 98.44 73 ILE A CA 1
ATOM 593 C C . ILE A 1 73 ? -2.479 -8.223 0.951 1.00 98.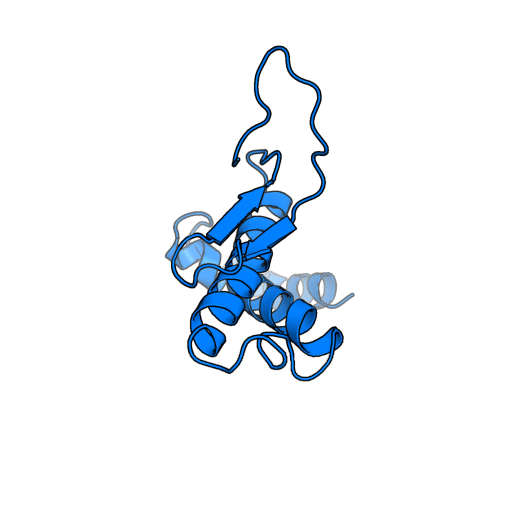44 73 ILE A C 1
ATOM 595 O O . ILE A 1 73 ? -2.621 -8.073 -0.265 1.00 98.44 73 ILE A O 1
ATOM 599 N N . GLY A 1 74 ? -1.930 -7.291 1.737 1.00 98.00 74 GLY A N 1
ATOM 600 C CA . GLY A 1 74 ? -1.378 -6.038 1.214 1.00 98.00 74 GLY A CA 1
ATOM 601 C C . GLY A 1 74 ? -0.282 -6.298 0.178 1.00 98.00 74 GLY A C 1
ATOM 602 O O . GLY A 1 74 ? -0.352 -5.807 -0.953 1.00 98.00 74 GLY A O 1
ATOM 603 N N . ASP A 1 75 ? 0.675 -7.159 0.521 1.00 98.31 75 ASP A N 1
ATOM 604 C CA . ASP A 1 75 ? 1.809 -7.485 -0.344 1.00 98.31 75 ASP A CA 1
ATOM 605 C C . ASP A 1 75 ? 1.408 -8.205 -1.633 1.00 98.31 75 ASP A C 1
ATOM 607 O O . ASP A 1 75 ? 1.937 -7.895 -2.698 1.00 98.31 75 ASP A O 1
ATOM 611 N N . VAL A 1 76 ? 0.443 -9.126 -1.597 1.00 98.44 76 VAL A N 1
ATOM 612 C CA . VAL A 1 76 ? -0.023 -9.818 -2.812 1.00 98.44 76 VAL A CA 1
ATOM 613 C C . VAL A 1 76 ? -0.658 -8.841 -3.806 1.00 98.44 76 VAL A C 1
ATOM 615 O O . VAL A 1 76 ? -0.421 -8.945 -5.014 1.00 98.44 76 VAL A O 1
ATOM 618 N N . VAL A 1 77 ? -1.434 -7.867 -3.323 1.00 98.25 77 VAL A N 1
ATOM 619 C CA . VAL A 1 77 ? -2.016 -6.825 -4.184 1.00 98.25 77 VAL A CA 1
ATOM 620 C C . VAL A 1 77 ? -0.910 -5.943 -4.769 1.00 98.25 77 VAL A C 1
ATOM 622 O O . VAL A 1 77 ? -0.897 -5.685 -5.975 1.00 98.25 77 VAL A O 1
ATOM 625 N N . ALA A 1 78 ? 0.052 -5.538 -3.939 1.00 98.12 78 ALA A N 1
ATOM 626 C CA . ALA A 1 78 ? 1.219 -4.765 -4.352 1.00 98.12 78 ALA A CA 1
ATOM 627 C C . ALA A 1 78 ? 2.077 -5.489 -5.409 1.00 98.12 78 ALA A C 1
ATOM 629 O O . ALA A 1 78 ? 2.471 -4.870 -6.399 1.00 98.12 78 ALA A O 1
ATOM 630 N N . LEU A 1 79 ? 2.305 -6.798 -5.255 1.00 98.06 79 LEU A N 1
ATOM 631 C CA . LEU A 1 79 ? 3.032 -7.635 -6.217 1.00 98.06 79 LEU A CA 1
ATOM 632 C C . LEU A 1 79 ? 2.346 -7.672 -7.585 1.00 98.06 79 LEU A C 1
ATOM 634 O O . LEU A 1 79 ? 3.010 -7.601 -8.614 1.00 98.06 79 LEU A O 1
ATOM 638 N N . SER A 1 80 ? 1.014 -7.760 -7.625 1.00 98.00 80 SER A N 1
ATOM 639 C CA . SER A 1 80 ? 0.289 -7.693 -8.899 1.00 98.00 80 SER A CA 1
ATOM 640 C C . SER A 1 80 ? 0.390 -6.302 -9.532 1.00 98.00 80 SER A C 1
ATOM 642 O O . SER A 1 80 ? 0.535 -6.188 -10.755 1.00 98.00 80 SER A O 1
ATOM 644 N N . ALA A 1 81 ? 0.303 -5.251 -8.713 1.00 97.75 81 ALA A N 1
ATOM 645 C CA . ALA A 1 81 ? 0.355 -3.867 -9.165 1.00 97.75 81 ALA A CA 1
ATOM 646 C C . ALA A 1 81 ? 1.736 -3.486 -9.721 1.00 97.75 81 ALA A C 1
ATOM 648 O O . ALA A 1 81 ? 1.814 -2.707 -10.666 1.00 97.75 81 ALA A O 1
ATOM 649 N N . SER A 1 82 ? 2.821 -4.055 -9.191 1.00 96.69 82 SER A N 1
ATOM 650 C CA . SER A 1 82 ? 4.189 -3.755 -9.631 1.00 96.69 82 SER A CA 1
ATOM 651 C C . SER A 1 82 ? 4.579 -4.406 -10.964 1.00 96.69 82 SER A C 1
ATOM 653 O O . SER A 1 82 ? 5.625 -4.073 -11.523 1.00 96.69 82 SER A O 1
ATOM 655 N N . THR A 1 83 ? 3.751 -5.300 -11.515 1.00 95.94 83 THR A N 1
ATOM 656 C CA . THR A 1 83 ? 4.088 -6.003 -12.758 1.00 95.94 83 THR A CA 1
ATOM 657 C C . THR A 1 83 ? 4.180 -5.052 -13.964 1.00 95.94 83 THR A C 1
ATOM 659 O O . THR A 1 83 ? 3.323 -4.178 -14.146 1.00 95.94 83 THR A O 1
ATOM 662 N N . PRO A 1 84 ? 5.135 -5.264 -14.895 1.00 94.06 84 PRO A N 1
ATOM 663 C CA . PRO A 1 84 ? 5.215 -4.473 -16.126 1.00 94.06 84 PRO A CA 1
ATOM 664 C C . PRO A 1 84 ? 3.944 -4.546 -16.982 1.00 94.06 84 PRO A C 1
ATOM 666 O O . PRO A 1 84 ? 3.617 -3.605 -17.701 1.00 94.06 84 PRO A O 1
ATOM 669 N N . GLN A 1 85 ? 3.217 -5.670 -16.921 1.00 93.88 85 GLN A N 1
ATOM 670 C CA . GLN A 1 85 ? 1.937 -5.828 -17.609 1.00 93.88 85 GLN A CA 1
ATOM 671 C C . GLN A 1 85 ? 0.880 -4.863 -17.061 1.00 93.88 85 GLN A C 1
ATOM 673 O O . GLN A 1 85 ? 0.212 -4.196 -17.849 1.00 93.88 85 GLN A O 1
ATOM 678 N N . HIS A 1 86 ? 0.745 -4.770 -15.735 1.00 96.50 86 HIS A N 1
ATOM 679 C CA . HIS A 1 86 ? -0.200 -3.855 -15.101 1.00 96.50 86 HIS A CA 1
ATOM 680 C C . HIS A 1 86 ? 0.143 -2.393 -15.414 1.00 96.50 86 HIS A C 1
ATOM 682 O O . HIS A 1 86 ? -0.718 -1.624 -15.831 1.00 96.50 86 HIS A O 1
ATOM 688 N N . MET A 1 87 ? 1.425 -2.037 -15.329 1.00 95.88 87 MET A N 1
ATOM 689 C CA . MET A 1 87 ? 1.906 -0.686 -15.632 1.00 95.88 87 MET A CA 1
ATOM 690 C C . MET A 1 87 ? 1.632 -0.254 -17.077 1.00 95.88 87 MET A C 1
ATOM 692 O O . MET A 1 87 ? 1.227 0.885 -17.309 1.00 95.88 87 MET A O 1
ATOM 696 N N . ARG A 1 88 ? 1.795 -1.159 -18.054 1.00 94.62 88 ARG A N 1
ATOM 697 C CA . ARG A 1 88 ? 1.409 -0.896 -19.452 1.00 94.62 88 ARG A CA 1
ATOM 698 C C . ARG A 1 88 ? -0.093 -0.681 -19.597 1.00 94.62 88 ARG A C 1
ATOM 700 O O . ARG A 1 88 ? -0.502 0.264 -20.260 1.00 94.62 88 ARG A O 1
ATOM 707 N N . ALA A 1 89 ? -0.913 -1.496 -18.931 1.00 95.50 89 ALA A N 1
ATOM 708 C CA . ALA A 1 89 ? -2.368 -1.336 -18.957 1.00 95.50 89 ALA A CA 1
ATOM 709 C C . ALA A 1 89 ? -2.834 0.011 -18.366 1.00 95.50 89 ALA A C 1
ATOM 711 O O . ALA A 1 89 ? -3.852 0.549 -18.797 1.00 95.50 89 ALA A O 1
ATOM 712 N N . LEU A 1 90 ? -2.076 0.572 -17.419 1.00 96.81 90 LEU A N 1
ATOM 713 C CA . LEU A 1 90 ? -2.295 1.912 -16.864 1.00 96.81 90 LEU A CA 1
ATOM 714 C C . LEU A 1 90 ? -1.690 3.048 -17.711 1.00 96.81 90 LEU A C 1
ATOM 716 O O . LEU A 1 90 ? -1.879 4.217 -17.380 1.00 96.81 90 LEU A O 1
ATOM 720 N N . GLY A 1 91 ? -0.949 2.735 -18.779 1.00 96.12 91 GLY A N 1
ATOM 721 C CA . GLY A 1 91 ? -0.241 3.722 -19.600 1.00 96.12 91 GLY A CA 1
ATOM 722 C C . GLY A 1 91 ? 0.990 4.340 -18.924 1.00 96.12 91 GLY A C 1
ATOM 723 O O . GLY A 1 91 ? 1.458 5.390 -19.356 1.00 96.12 91 GLY A O 1
ATOM 724 N N . LEU A 1 92 ? 1.513 3.712 -17.865 1.00 95.62 92 LEU A N 1
ATOM 725 C CA . LEU A 1 92 ? 2.703 4.165 -17.129 1.00 95.62 92 LEU A CA 1
ATOM 726 C C . LEU A 1 92 ? 4.013 3.629 -17.723 1.00 95.62 92 LEU A C 1
ATOM 728 O O . LEU A 1 92 ? 5.086 4.150 -17.427 1.00 95.62 92 LEU A O 1
ATOM 732 N N . LEU A 1 93 ? 3.926 2.608 -18.577 1.00 93.19 93 LEU A N 1
ATOM 733 C CA . LEU A 1 93 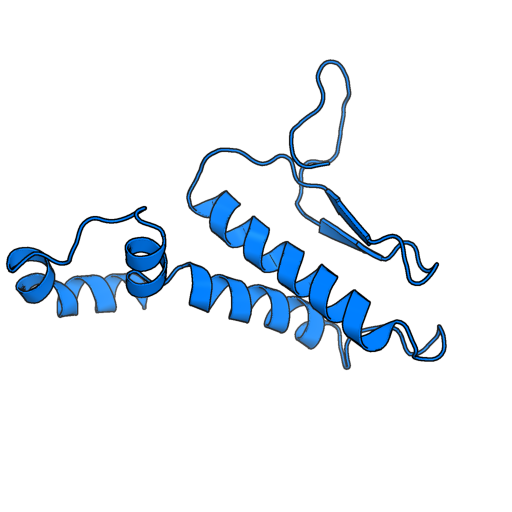? 5.029 2.107 -19.393 1.00 93.19 93 LEU A CA 1
ATOM 734 C C . LEU A 1 93 ? 4.619 2.085 -20.870 1.00 93.19 93 LEU A C 1
ATOM 736 O O . LEU A 1 93 ? 3.451 1.821 -21.166 1.00 93.19 93 LEU A O 1
ATOM 740 N N . PRO A 1 94 ? 5.562 2.320 -21.800 1.00 90.25 94 PRO A N 1
ATOM 741 C CA . PRO A 1 94 ? 5.300 2.147 -23.221 1.00 90.25 94 PRO A CA 1
ATOM 742 C C . PRO A 1 94 ? 5.010 0.677 -23.554 1.00 90.25 94 PRO A C 1
ATOM 744 O O . PRO A 1 94 ? 5.370 -0.240 -22.809 1.00 90.25 94 PRO A O 1
ATOM 747 N N . GLU A 1 95 ? 4.379 0.454 -24.707 1.00 86.56 95 GLU A N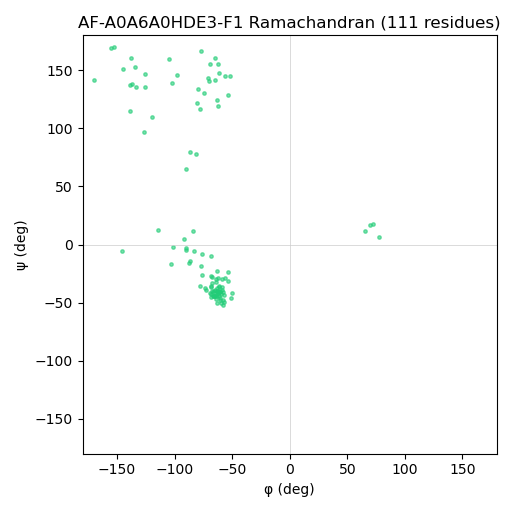 1
ATOM 748 C CA . GLU A 1 95 ? 4.224 -0.889 -25.265 1.00 86.56 95 GLU A CA 1
ATOM 749 C C . GLU A 1 95 ? 5.582 -1.573 -25.434 1.00 86.56 95 GLU A C 1
ATOM 751 O O . GLU A 1 95 ? 6.585 -0.929 -25.747 1.00 86.56 95 GLU A O 1
ATOM 756 N N . ALA A 1 96 ? 5.610 -2.889 -25.216 1.00 81.75 96 ALA A N 1
ATOM 757 C CA . ALA A 1 96 ? 6.858 -3.642 -25.212 1.00 81.75 96 ALA A CA 1
ATOM 758 C C . ALA A 1 96 ? 7.537 -3.576 -26.588 1.00 81.75 96 ALA A C 1
ATOM 760 O O . ALA A 1 96 ? 6.996 -4.051 -27.591 1.00 81.75 96 ALA A O 1
ATOM 761 N N . SER A 1 97 ? 8.747 -3.024 -26.626 1.00 81.38 97 SER A N 1
ATOM 762 C CA . SER A 1 97 ? 9.567 -2.990 -27.831 1.00 81.38 97 SER A CA 1
ATOM 763 C C . SER A 1 97 ? 10.214 -4.353 -28.100 1.00 81.38 97 SER A C 1
ATOM 765 O O . SER A 1 97 ? 10.255 -5.236 -27.241 1.00 81.38 97 SER A O 1
ATOM 767 N N . LEU A 1 98 ? 10.763 -4.539 -29.305 1.00 72.94 98 LEU A N 1
ATOM 768 C CA . LEU A 1 98 ? 11.564 -5.730 -29.615 1.00 72.94 98 LEU A CA 1
ATOM 769 C C . LEU A 1 98 ? 12.812 -5.817 -28.721 1.00 72.94 98 LEU A C 1
ATOM 771 O O . LEU A 1 98 ? 13.169 -6.908 -28.292 1.00 72.94 98 LEU A O 1
ATOM 775 N N . ALA A 1 99 ? 13.437 -4.682 -28.389 1.00 70.69 99 ALA A N 1
ATOM 776 C CA . ALA A 1 99 ? 14.587 -4.631 -27.483 1.00 70.69 99 ALA A CA 1
ATOM 777 C C . ALA A 1 99 ? 14.229 -5.124 -26.070 1.00 70.69 99 ALA A C 1
ATOM 779 O O . ALA A 1 99 ? 14.977 -5.910 -25.490 1.00 70.69 99 ALA A O 1
ATOM 780 N N . ASP A 1 100 ? 13.045 -4.763 -25.563 1.00 77.44 100 ASP A N 1
ATOM 781 C CA . ASP A 1 100 ? 12.554 -5.254 -24.267 1.00 77.44 100 ASP A CA 1
ATOM 782 C C . ASP A 1 100 ? 12.338 -6.771 -24.273 1.00 77.44 100 ASP A C 1
ATOM 784 O O . ASP A 1 100 ? 12.461 -7.428 -23.244 1.00 77.44 100 ASP A O 1
ATOM 788 N N . GLN A 1 101 ? 12.015 -7.358 -25.429 1.00 74.81 101 GLN A N 1
ATOM 789 C CA . GLN A 1 101 ? 11.877 -8.809 -25.559 1.00 74.81 101 GLN A CA 1
ATOM 790 C C . GLN A 1 101 ? 13.234 -9.517 -25.538 1.00 74.81 101 GLN A C 1
ATOM 792 O O . GLN A 1 101 ? 13.336 -10.582 -24.934 1.00 74.81 101 GLN A O 1
ATOM 797 N N . PHE A 1 102 ? 14.269 -8.922 -26.142 1.00 77.81 102 PHE A N 1
ATOM 798 C CA . PHE A 1 102 ? 15.625 -9.478 -26.122 1.00 77.81 102 PHE A CA 1
ATOM 799 C C . PHE A 1 102 ? 16.233 -9.483 -24.715 1.00 77.81 102 PHE A C 1
ATOM 801 O O . PHE A 1 102 ? 16.842 -10.477 -24.330 1.00 77.81 102 PHE A O 1
ATOM 808 N N . HIS A 1 103 ? 16.015 -8.423 -23.931 1.00 81.81 103 HIS A N 1
ATOM 809 C CA . HIS A 1 103 ? 16.551 -8.311 -22.568 1.00 81.81 103 HIS A CA 1
ATOM 810 C C . HIS A 1 103 ? 15.632 -8.872 -21.478 1.00 81.81 103 HIS A C 1
ATOM 812 O O . HIS A 1 103 ? 16.026 -8.908 -20.313 1.00 81.81 103 HIS A O 1
ATOM 818 N N . ARG A 1 104 ? 14.429 -9.351 -21.832 1.00 84.00 104 ARG A N 1
ATOM 819 C CA . ARG A 1 104 ? 13.417 -9.795 -20.860 1.00 84.00 104 ARG A CA 1
ATOM 820 C C . ARG A 1 104 ? 13.972 -10.786 -19.839 1.00 84.00 104 ARG A C 1
ATOM 822 O O . ARG A 1 104 ? 13.727 -10.640 -18.650 1.00 84.00 104 ARG A O 1
ATOM 829 N N . HIS A 1 105 ? 14.728 -11.783 -20.296 1.00 90.25 105 HIS A N 1
ATOM 830 C CA . HIS A 1 105 ? 15.267 -12.809 -19.404 1.00 90.25 105 HIS A CA 1
ATOM 831 C C . HIS A 1 105 ? 16.227 -12.226 -18.355 1.00 90.25 105 HIS A C 1
ATOM 833 O O . HIS A 1 105 ? 16.155 -12.587 -17.185 1.00 90.25 105 HIS A O 1
ATOM 839 N N . GLU A 1 106 ? 17.092 -11.297 -18.761 1.00 92.75 106 GLU A N 1
ATOM 840 C CA . GLU A 1 106 ? 18.063 -10.642 -17.879 1.00 92.75 106 GLU A CA 1
ATOM 841 C C . GLU A 1 106 ? 17.354 -9.723 -16.875 1.00 92.75 106 GLU A C 1
ATOM 843 O O . GLU A 1 106 ? 17.679 -9.729 -15.688 1.00 92.75 106 GLU A O 1
ATOM 848 N N . THR A 1 107 ? 16.341 -8.973 -17.324 1.00 91.31 107 THR A N 1
ATOM 849 C CA . THR A 1 107 ? 15.554 -8.100 -16.442 1.00 91.31 107 THR A CA 1
ATOM 850 C C . THR A 1 107 ? 14.694 -8.884 -15.459 1.00 91.31 107 THR A C 1
ATOM 852 O O . THR A 1 107 ? 14.567 -8.466 -14.312 1.00 91.31 107 THR A O 1
ATOM 855 N N . ASP A 1 108 ? 14.137 -10.023 -15.875 1.00 92.06 108 ASP A N 1
ATOM 856 C CA . ASP A 1 108 ? 13.352 -10.892 -14.996 1.00 92.06 108 ASP A CA 1
ATOM 857 C C . ASP A 1 108 ? 14.245 -11.503 -13.905 1.00 92.06 108 ASP A C 1
ATOM 859 O O . ASP A 1 108 ? 13.855 -11.531 -12.739 1.00 92.06 108 ASP A O 1
ATOM 863 N N . ILE A 1 109 ? 15.472 -11.920 -14.247 1.00 94.31 109 ILE A N 1
ATOM 864 C CA . ILE A 1 109 ? 16.461 -12.368 -13.254 1.00 94.31 109 ILE A CA 1
ATOM 865 C C . ILE A 1 109 ? 16.786 -11.235 -12.274 1.00 94.31 109 ILE A C 1
ATOM 867 O O . ILE A 1 109 ? 16.719 -11.456 -11.071 1.00 94.31 109 ILE A O 1
ATOM 871 N N . ASN A 1 110 ? 17.063 -10.020 -12.758 1.00 93.75 110 ASN A N 1
ATOM 872 C CA . ASN A 1 110 ? 17.351 -8.871 -11.889 1.00 93.75 110 ASN A CA 1
ATOM 873 C C . ASN A 1 110 ? 16.174 -8.468 -10.987 1.00 93.75 110 ASN A C 1
ATOM 875 O O . ASN A 1 110 ? 16.381 -7.793 -9.990 1.00 93.75 110 ASN A O 1
ATOM 879 N N . HIS A 1 111 ? 14.935 -8.810 -11.344 1.00 91.62 111 HIS A N 1
ATOM 880 C CA . HIS A 1 111 ? 13.791 -8.567 -10.467 1.00 91.62 111 HIS A CA 1
ATOM 881 C C . HIS A 1 111 ? 13.719 -9.617 -9.345 1.00 91.62 111 HIS A C 1
ATOM 883 O O . HIS A 1 111 ? 13.306 -9.307 -8.227 1.00 91.62 111 HIS A O 1
ATOM 889 N N . LEU A 1 112 ? 14.083 -10.866 -9.633 1.00 92.62 112 LEU A N 1
ATOM 890 C CA . LEU A 1 112 ? 13.974 -11.969 -8.678 1.00 92.62 112 LEU A CA 1
ATOM 891 C C . LEU A 1 112 ? 15.072 -11.973 -7.601 1.00 92.62 112 LEU A C 1
ATOM 893 O O . LEU A 1 112 ? 14.887 -12.646 -6.584 1.00 92.62 112 LEU A O 1
ATOM 897 N N . PHE A 1 113 ? 16.185 -11.264 -7.817 1.00 89.69 113 PHE A N 1
ATOM 898 C CA . PHE A 1 113 ? 17.365 -11.233 -6.943 1.00 89.69 113 PHE A CA 1
ATOM 899 C C . PHE A 1 113 ? 17.769 -9.804 -6.585 1.00 89.69 113 PHE A C 1
ATOM 901 O O . PHE A 1 113 ? 18.193 -9.603 -5.425 1.00 89.69 113 PHE A O 1
#

Solvent-accessible surface area (backbone atoms only — not comparable to full-atom values): 6706 Å² total; per-residue (Å²): 79,64,52,75,61,84,97,58,92,75,84,51,70,70,48,56,43,78,70,82,73,74,80,52,74,47,53,37,29,52,56,59,101,45,74,70,42,55,35,48,53,38,20,40,49,29,40,48,52,52,53,63,71,41,49,85,46,62,78,95,60,61,64,52,98,42,77,67,51,44,55,50,47,7,48,55,46,19,57,55,58,68,33,71,68,47,32,35,77,71,66,77,39,76,79,85,48,74,67,55,61,72,44,39,67,62,53,53,51,64,70,77,105

Mean predicted aligned error: 3.76 Å

Secondary structure (DSSP, 8-state):
--SPPTT-----S--EEE-SSSS-EEE-----SSHHHHHHHHHHHHHHHHHHHHTTS-GGG-S-SSHHHHHHHHHHHHHHHTSHHHHHHTTSSPPPPHHHHHHHHHHHHHHH-

Sequence (113 aa):
MFSRPRGREVVCHASAWDMCNGNDYRVKMCTDITMEDFIKAHHEMGHIQYDMLYKNQPFIFRDGANPGFHEAIGDVVALSASTPQHMRALGLLPEASLADQFHRHETDINHLF

Organism: Hyalella azteca (NCBI:txid294128)

Nearest PDB structures (foldseek):
  7q3y-assembly1_A  TM=9.265E-01  e=1.346E-09  Homo sapiens
  6zpt-assembly2_B  TM=9.425E-01  e=2.816E-09  Homo sapiens
  7q4e-assembly1_A  TM=9.536E-01  e=4.074E-09  Homo sapiens
  6zpt-assembly3_C  TM=9.439E-01  e=5.892E-09  Homo sapiens
  7q4c-assembly1_A  TM=9.276E-01  e=3.602E-09  Homo sapiens

InterPro domains:
  IPR001548 Peptidase M2, peptidyl-dipeptidase A [PF01401] (1-113)
  IPR001548 Peptidase M2, peptidyl-dipeptidase A [PR00791] (6-31)
  IPR001548 Peptidase M2, peptidyl-dipeptidase A [PR00791] (38-54)
  IPR001548 Peptidase M2, peptidyl-dipeptidase A [PR00791] (66-86)
  IPR001548 Peptidase M2, peptidyl-dipeptidase A [PS52011] (1-113)
  IPR001548 Peptidase M2, peptidyl-dipeptidase A [PTHR10514] (1-113)

Foldseek 3Di:
DAADDPPDDDDAPWAWDDPLPLPDIDIRHNADPDLVSVLQVQLRVQLVVLQNVCSPPDSVPSDPPDPVRSNVSSVVRSVVCSDPVNCVVVVNDPDQDPVCVVCVVVVVVVVVD

pLDDT: mean 94.97, std 5.59, range [70.69, 98.69]